Protein AF-V4ACD6-F1 (afdb_monomer)

pLDDT: mean 94.61, std 7.53, range [53.34, 98.62]

Secondary structure (DSSP, 8-state):
-PPPS-GGG-SHHHHHTT-TT--TTSSS-HHHHHHTTEEE-SSTT-EEETTT--EE-S--TT--HHHHHHHH-TT-TTT-

Foldseek 3Di:
DDDQQAPVLVDLVSQLVQCPPPDPVALDDSNQLSLLQWHDPPDARWIAHRGPGDIDDPDDNPDRNNVVCCVRCVPGPVND

Solvent-accessible surface area (backbone atoms only — not comparable to full-atom values): 4721 Å² total; per-residue (Å²): 132,86,74,50,65,33,65,88,40,70,46,51,68,53,15,44,68,41,39,80,82,64,62,85,86,49,64,68,46,59,62,55,34,13,71,50,41,25,29,44,71,84,50,96,71,30,30,32,27,24,49,69,52,53,70,49,61,84,77,56,74,84,58,53,51,53,61,53,42,45,72,76,44,70,82,25,80,83,76,107

Structure (mmCIF, N/CA/C/O backbone):
data_AF-V4ACD6-F1
#
_entry.id   AF-V4ACD6-F1
#
loop_
_atom_site.group_PDB
_atom_site.id
_atom_site.type_symbol
_atom_site.label_atom_id
_atom_site.label_alt_id
_atom_site.label_comp_id
_atom_site.label_asym_id
_atom_site.label_entity_id
_atom_site.label_seq_id
_atom_site.pdbx_PDB_ins_code
_atom_site.Cartn_x
_atom_site.Cartn_y
_atom_site.Cartn_z
_atom_site.occupancy
_atom_site.B_iso_or_equiv
_atom_site.auth_seq_id
_atom_site.auth_comp_id
_atom_site.auth_asym_id
_atom_site.auth_atom_id
_atom_site.pdbx_PDB_model_num
ATOM 1 N N . LEU A 1 1 ? 12.449 -0.768 -20.610 1.00 53.34 1 LEU A N 1
ATOM 2 C CA . LEU A 1 1 ? 12.216 -0.250 -19.243 1.00 53.34 1 LEU A CA 1
ATOM 3 C C . LEU A 1 1 ? 10.722 0.006 -19.126 1.00 53.34 1 LEU A C 1
ATOM 5 O O . LEU A 1 1 ? 10.242 0.945 -19.746 1.00 53.34 1 LEU A O 1
ATOM 9 N N . TYR A 1 2 ? 9.972 -0.897 -18.491 1.00 55.94 2 TYR A N 1
ATOM 10 C CA . TYR A 1 2 ? 8.514 -0.771 -18.418 1.00 55.94 2 TYR A CA 1
ATOM 11 C C . TYR A 1 2 ? 8.145 0.501 -17.637 1.00 55.94 2 TYR A C 1
ATOM 13 O O . TYR A 1 2 ? 8.655 0.686 -16.528 1.00 55.94 2 TYR A O 1
ATOM 21 N N . PRO A 1 3 ? 7.321 1.404 -18.195 1.00 75.62 3 PRO A N 1
ATOM 22 C CA . PRO A 1 3 ? 6.880 2.581 -17.465 1.00 75.62 3 PRO A CA 1
ATOM 23 C C . PRO A 1 3 ? 6.021 2.140 -16.276 1.00 75.62 3 PRO A C 1
ATOM 25 O O . PRO A 1 3 ? 5.154 1.280 -16.414 1.00 75.62 3 PRO A O 1
ATOM 28 N N . MET A 1 4 ? 6.273 2.725 -15.101 1.00 87.56 4 MET A N 1
ATOM 29 C CA . MET A 1 4 ? 5.378 2.587 -13.947 1.00 87.56 4 MET A CA 1
ATOM 30 C C . MET A 1 4 ? 3.959 2.969 -14.381 1.00 87.56 4 MET A C 1
ATOM 32 O O . MET A 1 4 ? 3.791 4.003 -15.027 1.00 87.56 4 MET A O 1
ATOM 36 N N . PHE A 1 5 ? 2.951 2.176 -14.011 1.00 95.62 5 PHE A N 1
ATOM 37 C CA . PHE A 1 5 ? 1.561 2.414 -14.427 1.00 95.62 5 PHE A CA 1
ATOM 38 C C . PHE A 1 5 ? 1.014 3.768 -13.938 1.00 95.62 5 PHE A C 1
ATOM 40 O O . PHE A 1 5 ? 0.254 4.426 -14.646 1.00 95.62 5 PHE A O 1
ATOM 47 N N . HIS A 1 6 ? 1.430 4.213 -12.748 1.00 96.31 6 HIS A N 1
ATOM 48 C CA . HIS A 1 6 ? 1.027 5.484 -12.144 1.00 96.31 6 HIS A CA 1
ATOM 49 C C . HIS A 1 6 ? 2.245 6.245 -11.582 1.00 96.31 6 HIS A C 1
ATOM 51 O O . HIS A 1 6 ? 2.474 6.260 -10.366 1.00 96.31 6 HIS A O 1
ATOM 57 N N . PRO A 1 7 ? 3.056 6.899 -12.434 1.00 95.75 7 PRO A N 1
ATOM 58 C CA . PRO A 1 7 ? 4.302 7.550 -12.016 1.00 95.75 7 PRO A CA 1
ATOM 59 C C . PRO A 1 7 ? 4.092 8.701 -11.016 1.00 95.75 7 PRO A C 1
ATOM 61 O O . PRO A 1 7 ? 4.939 8.940 -10.157 1.00 95.75 7 PRO A O 1
ATOM 64 N N . GLN A 1 8 ? 2.943 9.376 -11.061 1.00 97.00 8 GLN A N 1
ATOM 65 C CA . GLN A 1 8 ? 2.554 10.434 -10.123 1.00 97.00 8 GLN A CA 1
ATOM 66 C C . GLN A 1 8 ? 2.328 9.936 -8.683 1.00 97.00 8 GLN A C 1
ATOM 68 O O . GLN A 1 8 ? 2.294 10.736 -7.750 1.00 97.00 8 GLN A O 1
ATOM 73 N N . LEU A 1 9 ? 2.200 8.618 -8.492 1.00 97.56 9 LEU A N 1
ATOM 74 C CA . LEU A 1 9 ? 1.993 7.950 -7.202 1.00 97.56 9 LEU A CA 1
ATOM 75 C C . LEU A 1 9 ? 3.237 7.163 -6.749 1.00 97.56 9 LEU A C 1
ATOM 77 O O . LEU A 1 9 ? 3.159 6.294 -5.877 1.00 97.56 9 LEU A O 1
ATOM 81 N N . LYS A 1 10 ? 4.410 7.485 -7.317 1.00 96.12 10 LYS A N 1
ATOM 82 C CA . LYS A 1 10 ? 5.688 6.830 -6.998 1.00 96.12 10 LYS A CA 1
ATOM 83 C C . LYS A 1 10 ? 6.088 6.966 -5.528 1.00 96.12 10 LYS A C 1
ATOM 85 O O . LYS A 1 10 ? 6.696 6.052 -4.974 1.00 96.12 10 LYS A O 1
ATOM 90 N N . THR A 1 11 ? 5.755 8.081 -4.881 1.00 97.62 11 THR A N 1
ATOM 91 C CA . THR A 1 11 ? 6.122 8.313 -3.478 1.00 97.62 11 THR A CA 1
ATOM 92 C C . THR A 1 11 ? 5.061 7.769 -2.525 1.00 97.62 11 THR A C 1
ATOM 94 O O . THR A 1 11 ? 3.862 7.865 -2.791 1.00 97.62 11 THR A O 1
ATOM 97 N N . VAL A 1 12 ? 5.500 7.241 -1.378 1.00 98.12 12 VAL A N 1
ATOM 98 C CA . VAL A 1 12 ? 4.598 6.766 -0.311 1.00 98.12 12 VAL A CA 1
ATOM 99 C C . VAL A 1 12 ? 3.651 7.884 0.133 1.00 98.12 12 VAL A C 1
ATOM 101 O O . VAL A 1 12 ? 2.456 7.646 0.251 1.00 98.12 12 VAL A O 1
ATOM 104 N N . ASN A 1 13 ? 4.143 9.121 0.273 1.00 98.31 13 ASN A N 1
ATOM 105 C CA . ASN A 1 13 ? 3.315 10.270 0.660 1.00 98.31 13 ASN A CA 1
ATOM 106 C C . ASN A 1 13 ? 2.161 10.530 -0.319 1.00 98.31 13 ASN A C 1
ATOM 108 O O . ASN A 1 13 ? 1.034 10.752 0.114 1.00 98.31 13 ASN A O 1
ATOM 112 N N . LYS A 1 14 ? 2.403 10.440 -1.635 1.00 98.31 14 LYS A N 1
ATOM 113 C CA . LYS A 1 14 ? 1.334 10.601 -2.635 1.00 98.31 14 LYS A CA 1
ATOM 114 C C . LYS A 1 14 ? 0.296 9.488 -2.551 1.00 98.31 14 LYS A C 1
ATOM 116 O O . LYS A 1 14 ? -0.890 9.743 -2.738 1.00 98.31 14 LYS A O 1
ATOM 121 N N . ARG A 1 15 ? 0.725 8.265 -2.234 1.00 98.31 15 ARG A N 1
ATOM 122 C CA . ARG A 1 15 ? -0.197 7.150 -2.002 1.00 98.31 15 ARG A CA 1
ATO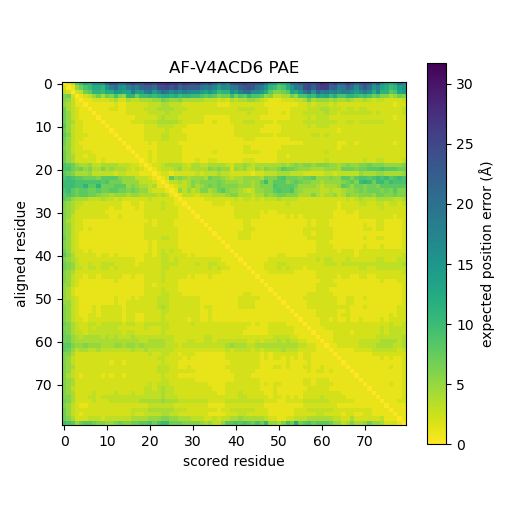M 123 C C . ARG A 1 15 ? -0.995 7.348 -0.721 1.00 98.31 15 ARG A C 1
ATOM 125 O O . ARG A 1 15 ? -2.214 7.268 -0.788 1.00 98.31 15 ARG A O 1
ATOM 132 N N . LEU A 1 16 ? -0.363 7.742 0.382 1.00 98.25 16 LEU A N 1
ATOM 133 C CA . LEU A 1 16 ? -1.036 8.074 1.643 1.00 98.25 16 LEU A CA 1
ATOM 134 C C . LEU A 1 16 ? -2.122 9.143 1.461 1.00 98.25 16 LEU A C 1
ATOM 136 O O . LEU A 1 16 ? -3.224 8.995 1.990 1.00 98.25 16 LEU A O 1
ATOM 140 N N . GLU A 1 17 ? -1.843 10.184 0.668 1.00 97.88 17 GLU A N 1
ATOM 141 C CA . GLU A 1 17 ? -2.797 11.252 0.331 1.00 97.88 17 GLU A CA 1
ATOM 142 C C . GLU A 1 17 ? -4.064 10.740 -0.381 1.00 97.88 17 GLU A C 1
ATOM 144 O O . GLU A 1 17 ? -5.093 11.416 -0.336 1.00 97.88 17 GLU A O 1
ATOM 149 N N . SER A 1 18 ? -4.029 9.561 -1.015 1.00 97.94 18 SER A N 1
ATOM 150 C CA . SER A 1 18 ? -5.209 8.959 -1.658 1.00 97.94 18 SER A CA 1
ATOM 151 C C . SER A 1 18 ? -6.185 8.314 -0.662 1.00 97.94 18 SER A C 1
ATOM 153 O O . SER A 1 18 ? -7.376 8.208 -0.946 1.00 97.94 18 SER A O 1
ATOM 155 N N . PHE A 1 19 ? -5.731 7.955 0.545 1.00 97.56 19 PHE A N 1
ATOM 156 C CA . PHE A 1 19 ? -6.525 7.250 1.564 1.00 97.56 19 PHE A CA 1
ATOM 157 C C . PHE A 1 19 ? -7.384 8.186 2.440 1.00 97.56 19 PHE A C 1
ATOM 159 O O . PHE A 1 19 ? -7.681 7.858 3.588 1.00 97.56 19 PHE A O 1
ATOM 166 N N . LYS A 1 20 ? -7.805 9.355 1.931 1.00 90.19 20 LYS A N 1
ATOM 167 C CA . LYS A 1 20 ? -8.569 10.360 2.709 1.00 90.19 20 LYS A CA 1
ATOM 168 C C . LYS A 1 20 ? -9.837 9.797 3.363 1.00 90.19 20 LYS A C 1
ATOM 170 O O . LYS A 1 20 ? -10.131 10.160 4.494 1.00 90.19 20 LYS A O 1
ATOM 175 N N . ASN A 1 21 ? -10.532 8.892 2.670 1.00 90.50 21 ASN A N 1
ATOM 176 C CA . ASN A 1 21 ? -11.790 8.281 3.117 1.00 90.50 21 ASN A CA 1
ATOM 177 C C . ASN A 1 21 ? -11.654 6.767 3.360 1.00 90.50 21 ASN A C 1
ATOM 179 O O . ASN A 1 21 ? -12.615 6.021 3.182 1.00 90.50 21 ASN A O 1
ATOM 183 N N . TRP A 1 22 ? -10.454 6.290 3.696 1.00 93.56 22 TRP A N 1
ATOM 184 C CA . TRP A 1 22 ? -10.255 4.883 4.039 1.00 93.56 22 TRP A CA 1
ATOM 185 C C . TRP A 1 22 ? -10.921 4.574 5.384 1.00 93.56 22 TRP A C 1
ATOM 187 O O . TRP A 1 22 ? -10.581 5.185 6.399 1.00 93.56 22 TRP A O 1
ATOM 197 N N . SER A 1 23 ? -11.901 3.667 5.377 1.00 89.19 23 SER A N 1
ATOM 198 C CA . SER A 1 23 ? -12.699 3.345 6.562 1.00 89.19 23 SER A CA 1
ATOM 199 C C . SER A 1 23 ? -11.850 2.683 7.645 1.00 89.19 23 SER A C 1
ATOM 201 O O . SER A 1 23 ? -11.084 1.765 7.365 1.00 89.19 23 SER A O 1
ATOM 203 N N . ILE A 1 24 ? -12.059 3.083 8.902 1.00 82.81 24 ILE A N 1
ATOM 204 C CA . ILE A 1 24 ? -11.449 2.442 10.082 1.00 82.81 24 ILE A CA 1
ATOM 205 C C . ILE A 1 24 ? -11.896 0.986 10.281 1.00 82.81 24 ILE A C 1
ATOM 207 O O . ILE A 1 24 ? -11.312 0.268 11.083 1.00 82.81 24 ILE A O 1
ATOM 211 N N . GLN A 1 25 ? -12.954 0.554 9.587 1.00 85.25 25 GLN A N 1
ATOM 212 C CA . GLN A 1 25 ? -13.426 -0.831 9.625 1.00 85.25 25 GLN A CA 1
ATOM 213 C C . GLN A 1 25 ? -12.490 -1.779 8.861 1.00 85.25 25 GLN A C 1
ATOM 215 O O . GLN A 1 25 ? -12.497 -2.984 9.117 1.00 85.25 25 GLN A O 1
ATOM 220 N N . PHE A 1 26 ? -11.682 -1.251 7.936 1.00 87.38 26 PHE A N 1
ATOM 221 C CA . PHE A 1 26 ? -10.661 -2.026 7.245 1.00 87.38 26 PHE A CA 1
ATOM 222 C C . PHE A 1 26 ? -9.453 -2.213 8.162 1.00 87.38 26 PHE A C 1
ATOM 224 O O . PHE A 1 26 ? -8.926 -1.247 8.711 1.00 87.38 26 PHE A O 1
ATOM 231 N N . GLN A 1 27 ? -9.017 -3.462 8.327 1.00 90.50 27 GLN A N 1
ATOM 232 C C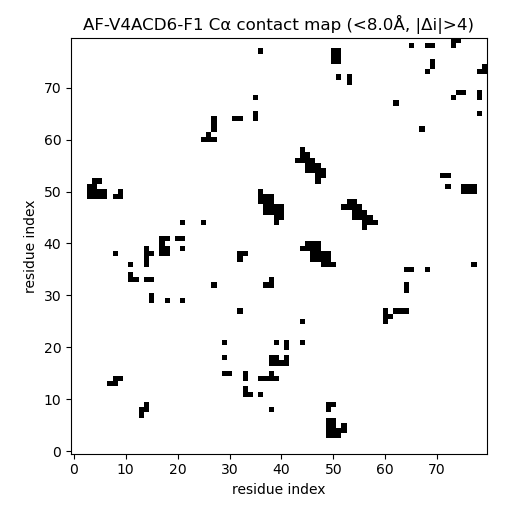A . GLN A 1 27 ? -7.915 -3.788 9.236 1.00 90.50 27 GLN A CA 1
ATOM 233 C C . GLN A 1 27 ? -6.558 -3.348 8.691 1.00 90.50 27 GLN A C 1
ATOM 235 O O . GLN A 1 27 ? -5.682 -2.945 9.454 1.00 90.50 27 GLN A O 1
ATOM 240 N N . GLN A 1 28 ? -6.377 -3.380 7.372 1.00 95.12 28 GLN A N 1
ATOM 241 C CA . GLN A 1 28 ? -5.172 -2.846 6.759 1.00 95.12 28 GLN A CA 1
ATOM 242 C C . GLN A 1 28 ? -5.171 -1.324 6.883 1.00 95.12 28 GLN A C 1
ATOM 244 O O . GLN A 1 28 ? -6.081 -0.629 6.420 1.00 95.12 28 GLN A O 1
ATOM 249 N N . THR A 1 29 ? -4.120 -0.793 7.498 1.00 95.62 29 THR A N 1
ATOM 250 C CA . THR A 1 29 ? -3.954 0.651 7.639 1.00 95.62 29 THR A CA 1
ATOM 251 C C . THR A 1 29 ? -3.564 1.278 6.303 1.00 95.62 29 THR A C 1
ATOM 253 O O . THR A 1 29 ? -2.883 0.673 5.471 1.00 95.62 29 THR A O 1
ATOM 256 N N . LYS A 1 30 ? -3.919 2.555 6.117 1.00 96.75 30 LYS A N 1
ATOM 257 C CA . LYS A 1 30 ? -3.464 3.345 4.961 1.00 96.75 30 LYS A CA 1
ATOM 258 C C . LYS A 1 30 ? -1.939 3.338 4.795 1.00 96.75 30 LYS A C 1
ATOM 260 O O . LYS A 1 30 ? -1.454 3.398 3.668 1.00 96.75 30 LYS A O 1
ATOM 265 N N . THR A 1 31 ? -1.199 3.268 5.906 1.00 97.12 31 THR A N 1
ATOM 266 C CA . THR A 1 31 ? 0.267 3.229 5.921 1.00 97.12 31 THR A CA 1
ATOM 267 C C . THR A 1 31 ? 0.780 1.919 5.349 1.00 97.12 31 THR A C 1
ATOM 269 O O . THR A 1 31 ? 1.497 1.965 4.356 1.00 97.12 31 THR A O 1
ATOM 272 N N . GLN A 1 32 ? 0.320 0.777 5.870 1.00 97.31 32 GLN A N 1
ATOM 273 C CA . GLN A 1 32 ? 0.701 -0.548 5.360 1.00 97.31 32 GLN A CA 1
ATOM 274 C C . GLN A 1 32 ? 0.395 -0.692 3.864 1.00 97.31 32 GLN A C 1
ATOM 276 O O . GLN A 1 32 ? 1.253 -1.104 3.086 1.00 97.31 32 GLN A O 1
ATOM 281 N N . MET A 1 33 ? -0.798 -0.267 3.440 1.00 98.06 33 MET A N 1
ATOM 282 C CA . MET A 1 33 ? -1.189 -0.285 2.029 1.00 98.06 33 MET A CA 1
ATOM 283 C C . MET A 1 33 ? -0.268 0.593 1.171 1.00 98.06 33 MET A C 1
ATOM 285 O O . MET A 1 33 ? 0.230 0.164 0.129 1.00 98.06 33 MET A O 1
ATOM 289 N N . SER A 1 34 ? -0.010 1.826 1.617 1.00 98.25 34 SER A N 1
ATOM 290 C CA . SER A 1 34 ? 0.846 2.765 0.888 1.00 98.25 34 SER A CA 1
ATOM 291 C C . SER A 1 34 ? 2.284 2.270 0.796 1.00 98.25 34 SER A C 1
ATOM 293 O O . SER A 1 34 ? 2.901 2.397 -0.261 1.00 98.25 34 SER A O 1
ATOM 295 N N . GLU A 1 35 ? 2.826 1.690 1.861 1.00 98.12 35 GLU A N 1
ATOM 296 C CA . GLU A 1 35 ? 4.167 1.105 1.879 1.00 98.12 35 GLU A CA 1
ATOM 297 C C . GLU A 1 35 ? 4.264 -0.073 0.909 1.00 98.12 35 GLU A C 1
ATOM 299 O O . GLU A 1 35 ? 5.170 -0.067 0.082 1.00 98.12 35 GLU A O 1
ATOM 304 N N . ALA A 1 36 ? 3.257 -0.953 0.871 1.00 98.31 36 ALA A N 1
ATOM 305 C CA . ALA A 1 36 ? 3.147 -2.059 -0.087 1.00 98.31 36 ALA A CA 1
ATOM 306 C C . ALA A 1 36 ? 2.881 -1.622 -1.545 1.00 98.31 36 ALA A C 1
ATOM 308 O O . ALA A 1 36 ? 2.644 -2.451 -2.421 1.00 98.31 36 ALA A O 1
ATOM 309 N N . GLY A 1 37 ? 2.935 -0.322 -1.847 1.00 98.25 37 GLY A N 1
ATOM 310 C CA . GLY A 1 37 ? 2.843 0.204 -3.210 1.00 98.25 37 GLY A CA 1
ATOM 311 C C . GLY A 1 37 ? 1.421 0.524 -3.668 1.00 98.25 37 GLY A C 1
ATOM 312 O O . GLY A 1 37 ? 1.231 0.900 -4.828 1.00 98.25 37 GLY A O 1
ATOM 313 N N . PHE A 1 38 ? 0.428 0.422 -2.788 1.00 98.62 38 PHE A N 1
ATOM 314 C CA . PHE A 1 38 ? -0.970 0.648 -3.129 1.00 98.62 38 PHE A CA 1
ATOM 315 C C . PHE A 1 38 ? -1.420 2.090 -2.907 1.00 98.62 38 PHE A C 1
ATOM 317 O O . PHE A 1 38 ? -1.023 2.742 -1.947 1.00 98.62 38 PHE A O 1
ATOM 324 N N . PHE A 1 39 ? -2.293 2.584 -3.780 1.00 98.56 39 PHE A N 1
ATOM 325 C CA . PHE A 1 39 ? -3.094 3.785 -3.557 1.00 98.56 39 PHE A CA 1
ATOM 326 C C . PHE A 1 39 ? -4.580 3.427 -3.571 1.00 98.56 39 PHE A C 1
ATOM 328 O O . PHE A 1 39 ? -4.999 2.472 -4.231 1.00 98.56 39 PHE A O 1
ATOM 335 N N . TYR A 1 40 ? -5.382 4.192 -2.842 1.00 98.38 40 TYR A N 1
ATOM 336 C CA . TYR A 1 40 ? -6.813 3.972 -2.737 1.00 98.38 40 TYR A CA 1
ATOM 337 C C . TYR A 1 40 ? -7.564 4.572 -3.922 1.00 98.38 40 TYR A C 1
ATOM 339 O O . TYR A 1 40 ? -7.277 5.680 -4.374 1.00 98.38 40 TYR A O 1
ATOM 347 N N . THR A 1 41 ? -8.564 3.839 -4.406 1.00 97.12 41 THR A N 1
ATOM 348 C CA . THR A 1 41 ? -9.410 4.271 -5.526 1.00 97.12 41 THR A CA 1
ATOM 349 C C . THR A 1 41 ? -10.591 5.147 -5.103 1.00 97.12 41 THR A C 1
ATOM 351 O O . THR A 1 41 ? -11.255 5.719 -5.963 1.00 97.12 41 THR A O 1
ATOM 354 N N . GLY A 1 42 ? -10.874 5.252 -3.800 1.00 96.12 42 GLY A N 1
ATOM 355 C CA . GLY A 1 42 ? -12.074 5.922 -3.288 1.00 96.12 42 GLY A CA 1
ATOM 356 C C . GLY A 1 42 ? -13.325 5.037 -3.263 1.00 96.12 42 GLY A C 1
ATOM 357 O O . GLY A 1 42 ? -14.379 5.509 -2.844 1.00 96.12 42 GLY A O 1
ATOM 358 N N . VAL A 1 43 ? -13.221 3.773 -3.692 1.00 95.31 43 VAL A N 1
ATOM 359 C CA . VAL A 1 43 ? -14.341 2.828 -3.781 1.00 95.31 43 VAL A CA 1
ATOM 360 C C . VAL A 1 43 ? -14.081 1.613 -2.891 1.00 95.31 43 VAL A C 1
ATOM 362 O O . VAL A 1 43 ? -13.125 0.874 -3.123 1.00 95.31 43 VAL A O 1
ATOM 365 N N . ALA A 1 44 ? -14.975 1.373 -1.926 1.00 94.62 44 ALA A N 1
ATOM 366 C CA . ALA A 1 44 ? -14.933 0.230 -1.007 1.00 94.62 44 ALA A CA 1
ATOM 367 C C . ALA A 1 44 ? -13.543 0.038 -0.361 1.00 94.62 44 ALA A C 1
ATOM 369 O O . ALA A 1 44 ? -13.014 0.962 0.242 1.00 94.62 44 ALA A O 1
ATOM 370 N N . ASP A 1 45 ? -12.946 -1.143 -0.476 1.00 95.88 45 ASP A N 1
ATOM 371 C CA . ASP A 1 45 ? -11.579 -1.443 -0.037 1.00 95.88 45 ASP A CA 1
ATOM 372 C C . ASP A 1 45 ? -10.607 -1.582 -1.222 1.00 95.88 45 ASP A C 1
ATOM 374 O O . ASP A 1 45 ? -9.504 -2.120 -1.094 1.00 95.88 45 ASP A O 1
ATOM 378 N N . LYS A 1 46 ? -11.011 -1.113 -2.408 1.00 97.56 46 LYS A N 1
ATOM 379 C CA . LYS A 1 46 ? -10.250 -1.326 -3.634 1.00 97.56 46 LYS A CA 1
ATOM 380 C C . LYS A 1 46 ? -9.027 -0.421 -3.689 1.00 97.56 46 LYS A C 1
ATOM 382 O O . LYS A 1 46 ? -9.142 0.811 -3.721 1.00 97.56 46 LYS A O 1
ATOM 387 N N . VAL A 1 47 ? -7.868 -1.043 -3.856 1.00 98.38 47 VAL A N 1
ATOM 388 C CA . VAL A 1 47 ? -6.579 -0.371 -4.029 1.00 98.38 47 VAL A CA 1
ATOM 389 C C . VAL A 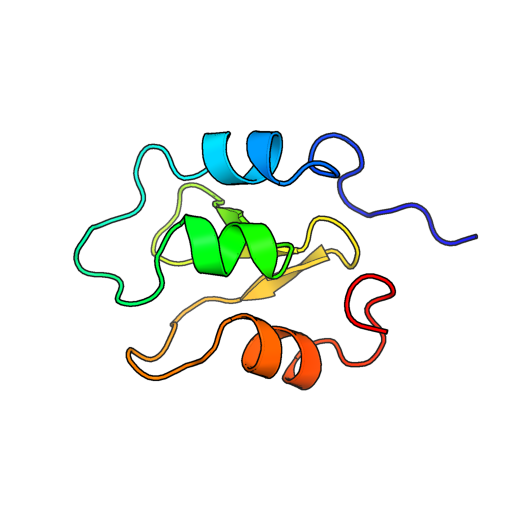1 47 ? -5.878 -0.808 -5.316 1.00 98.38 47 VAL A C 1
ATOM 391 O O . VAL A 1 47 ? -6.180 -1.868 -5.866 1.00 98.38 47 VAL A O 1
ATOM 394 N N . ILE A 1 48 ? -4.960 0.019 -5.822 1.00 98.56 48 ILE A N 1
ATOM 395 C CA . ILE A 1 48 ? -4.194 -0.244 -7.050 1.00 98.56 48 ILE A CA 1
ATOM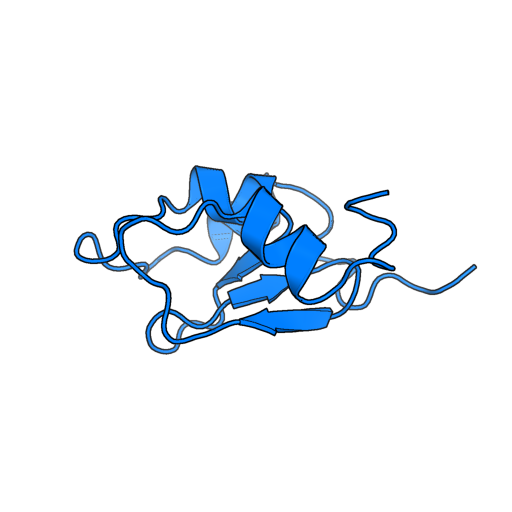 396 C C . ILE A 1 48 ? -2.705 -0.013 -6.796 1.00 98.56 48 ILE A C 1
ATOM 398 O O . ILE A 1 48 ? -2.330 0.959 -6.142 1.00 98.56 48 ILE A O 1
ATOM 402 N N . CYS A 1 49 ? -1.842 -0.894 -7.301 1.00 98.50 49 CYS A N 1
ATOM 403 C CA . CYS A 1 49 ? -0.401 -0.680 -7.237 1.00 98.50 49 CYS A CA 1
ATOM 4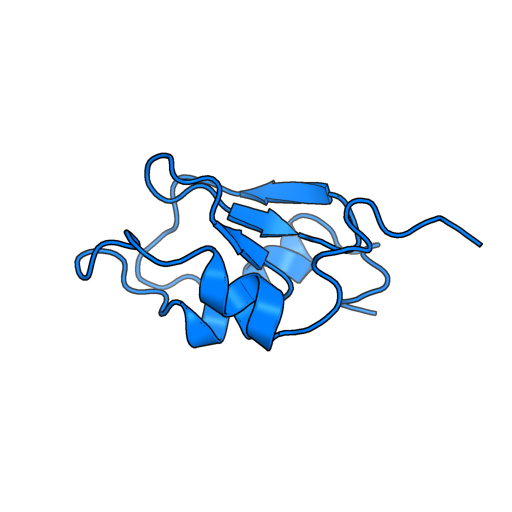04 C C . CYS A 1 49 ? 0.033 0.414 -8.221 1.00 98.50 49 CYS A C 1
ATOM 406 O O . CYS A 1 49 ? -0.259 0.338 -9.415 1.00 98.50 49 CYS A O 1
ATOM 408 N N . PHE A 1 50 ? 0.817 1.391 -7.760 1.00 98.25 50 PHE A N 1
ATOM 409 C CA . PHE A 1 50 ? 1.343 2.438 -8.644 1.00 98.25 50 PHE A CA 1
ATOM 410 C C . PHE A 1 50 ? 2.323 1.905 -9.708 1.00 98.25 50 PHE A C 1
ATOM 412 O O . PHE A 1 50 ? 2.472 2.503 -10.772 1.00 98.25 50 PHE A O 1
ATOM 419 N N . CYS A 1 51 ? 3.033 0.815 -9.400 1.00 97.31 51 CYS A N 1
ATOM 420 C CA . CYS A 1 51 ? 4.108 0.284 -10.229 1.00 97.31 51 CYS A CA 1
ATOM 421 C C . CYS A 1 51 ? 3.570 -0.651 -11.310 1.00 97.31 51 CYS A C 1
ATOM 423 O O . CYS A 1 51 ? 3.765 -0.356 -12.484 1.00 97.31 51 CYS A O 1
ATOM 425 N N . CYS A 1 52 ? 2.877 -1.728 -10.925 1.00 97.25 52 CYS A N 1
ATOM 426 C CA . CYS A 1 52 ? 2.399 -2.765 -11.847 1.00 97.25 52 CYS A CA 1
ATOM 427 C C . CYS A 1 52 ? 0.919 -2.640 -12.238 1.00 97.25 52 CYS A C 1
ATOM 429 O O . CYS A 1 52 ? 0.448 -3.417 -13.061 1.00 97.25 52 CYS A O 1
ATOM 431 N N . GLY A 1 53 ? 0.166 -1.714 -11.634 1.00 97.44 53 GLY A N 1
ATOM 432 C CA . GLY A 1 53 ? -1.250 -1.504 -11.948 1.00 97.44 53 GLY A CA 1
ATOM 433 C C . GLY A 1 53 ? -2.205 -2.586 -11.430 1.00 97.44 53 GLY A C 1
ATOM 434 O O . GLY A 1 53 ? -3.402 -2.499 -11.703 1.00 97.44 53 GLY A O 1
ATOM 435 N N . VAL A 1 54 ? -1.728 -3.588 -10.675 1.00 98.00 54 VAL A N 1
ATOM 436 C CA . VAL A 1 54 ? -2.608 -4.620 -10.104 1.00 98.00 54 VAL A CA 1
ATOM 437 C C . VAL A 1 54 ? -3.644 -3.985 -9.177 1.00 98.00 54 VAL A C 1
ATOM 439 O O . VAL A 1 54 ? -3.300 -3.148 -8.341 1.00 98.00 54 VAL A O 1
ATOM 442 N N . ALA A 1 55 ? -4.907 -4.380 -9.332 1.00 98.31 55 ALA A N 1
ATOM 443 C CA . ALA A 1 55 ? -6.015 -3.929 -8.501 1.00 98.31 55 ALA A CA 1
ATOM 444 C C . ALA A 1 55 ? -6.470 -5.056 -7.568 1.00 98.31 55 ALA A C 1
ATOM 446 O O . ALA A 1 55 ? -6.705 -6.173 -8.026 1.00 98.31 55 ALA A O 1
ATOM 447 N N . ILE A 1 56 ? -6.629 -4.753 -6.280 1.00 98.12 56 ILE A N 1
ATOM 448 C CA . ILE A 1 56 ? -7.046 -5.716 -5.253 1.00 98.12 56 ILE A CA 1
ATOM 449 C C . ILE A 1 56 ? -8.228 -5.131 -4.477 1.00 98.12 56 ILE A C 1
ATOM 451 O O . ILE A 1 56 ? -8.233 -3.944 -4.152 1.00 98.12 56 ILE A O 1
ATOM 455 N N . LEU A 1 57 ? -9.230 -5.967 -4.216 1.00 96.31 57 LEU A N 1
ATOM 456 C CA . LEU A 1 57 ? -10.475 -5.670 -3.503 1.00 96.31 57 LEU A CA 1
ATOM 457 C C . LEU A 1 57 ? -10.899 -6.891 -2.674 1.00 96.31 57 LEU A C 1
ATOM 459 O O . LEU A 1 57 ? -10.388 -7.988 -2.913 1.00 96.31 57 LEU A O 1
ATOM 463 N N . ASN A 1 58 ? -11.872 -6.718 -1.778 1.00 95.50 58 ASN A N 1
ATOM 464 C CA . ASN A 1 58 ? -12.349 -7.747 -0.843 1.00 95.50 58 ASN A CA 1
ATOM 465 C C . ASN A 1 58 ? -11.227 -8.263 0.079 1.00 95.50 58 ASN A C 1
ATOM 467 O O . ASN A 1 58 ? -10.993 -9.470 0.207 1.00 95.50 58 ASN A O 1
ATOM 471 N N . TRP A 1 59 ? -10.511 -7.330 0.701 1.00 95.62 59 TRP A N 1
ATOM 472 C CA . TRP A 1 59 ? -9.422 -7.588 1.628 1.00 95.62 59 TRP A CA 1
ATOM 473 C C . TRP A 1 59 ? -9.905 -8.378 2.837 1.00 95.62 59 TRP A C 1
ATOM 475 O O . TRP A 1 59 ? -10.869 -8.025 3.520 1.00 95.62 59 TRP A O 1
ATOM 485 N N . LYS A 1 60 ? -9.188 -9.463 3.130 1.00 94.62 60 LYS A N 1
ATOM 486 C CA . LYS A 1 60 ? -9.409 -10.218 4.360 1.00 94.62 60 LYS A CA 1
ATOM 487 C C . LYS A 1 60 ? -8.800 -9.450 5.536 1.00 94.62 60 LYS A C 1
ATOM 489 O O . LYS A 1 60 ? -7.676 -8.968 5.405 1.00 94.62 60 LYS A O 1
ATOM 494 N N . PRO A 1 61 ? -9.455 -9.422 6.710 1.00 92.50 61 PRO A N 1
ATOM 495 C CA . PRO A 1 61 ? -8.933 -8.772 7.914 1.00 92.50 61 PRO A CA 1
ATOM 496 C C . PRO A 1 61 ? -7.489 -9.146 8.280 1.00 92.50 61 PRO A C 1
ATOM 498 O O . PRO A 1 61 ? -6.752 -8.319 8.797 1.00 92.50 61 PRO A O 1
ATOM 501 N N . THR A 1 62 ? -7.078 -10.383 7.995 1.00 93.50 62 THR A N 1
ATOM 502 C CA . THR A 1 62 ? -5.756 -10.922 8.343 1.00 93.50 62 THR A CA 1
ATOM 503 C C . THR A 1 62 ? -4.736 -10.854 7.206 1.00 93.50 62 THR A C 1
ATOM 505 O O . THR A 1 62 ? -3.630 -11.353 7.374 1.00 93.50 62 THR A O 1
ATOM 508 N N . ALA A 1 63 ? -5.102 -10.333 6.030 1.00 95.12 63 ALA A N 1
ATOM 509 C CA . ALA A 1 63 ? -4.196 -10.297 4.886 1.00 95.12 63 ALA A CA 1
ATOM 510 C C . ALA A 1 63 ? -3.091 -9.254 5.096 1.00 95.12 63 ALA A C 1
ATOM 512 O O . ALA A 1 63 ? -3.382 -8.085 5.368 1.00 95.12 63 ALA A O 1
ATOM 513 N N . ASP A 1 64 ? -1.837 -9.660 4.919 1.00 97.06 64 ASP A N 1
ATOM 514 C CA . ASP A 1 64 ? -0.720 -8.727 4.840 1.00 97.06 64 ASP A CA 1
ATOM 515 C C . ASP A 1 64 ? -0.674 -8.061 3.454 1.00 97.06 64 ASP A C 1
ATOM 517 O O . ASP A 1 64 ? -0.917 -8.691 2.421 1.00 97.06 64 ASP A 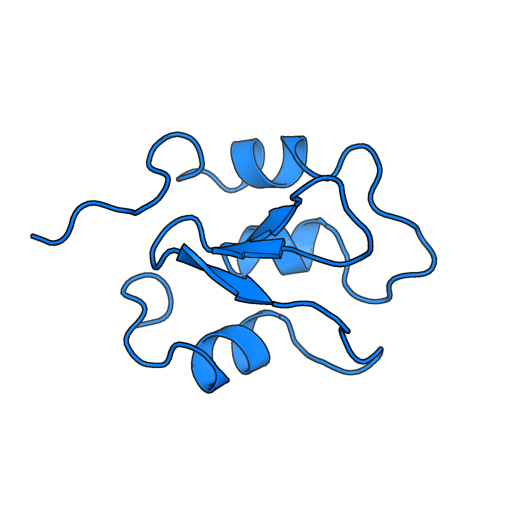O 1
ATOM 521 N N . SER A 1 65 ? -0.401 -6.754 3.425 1.00 97.44 65 SER A N 1
ATOM 522 C CA . SER A 1 65 ? -0.437 -5.975 2.180 1.00 97.44 65 SER A CA 1
ATOM 523 C C . SER A 1 65 ? 0.701 -6.344 1.226 1.00 97.44 65 SER A C 1
ATOM 525 O O . SER A 1 65 ? 0.487 -6.373 0.014 1.00 97.44 65 SER A O 1
ATOM 527 N N . TRP A 1 66 ? 1.890 -6.649 1.750 1.00 98.12 66 TRP A N 1
ATOM 528 C CA . TRP A 1 66 ? 3.046 -7.042 0.946 1.00 98.12 66 TRP A CA 1
ATOM 529 C C . TRP A 1 66 ? 2.896 -8.461 0.418 1.00 98.12 66 TRP A C 1
ATOM 531 O O . TRP A 1 66 ? 3.055 -8.679 -0.783 1.00 98.12 66 TRP A O 1
ATOM 541 N N . GLU A 1 67 ? 2.528 -9.406 1.285 1.00 98.00 67 GLU A N 1
ATOM 542 C CA . GLU A 1 67 ? 2.322 -10.803 0.893 1.00 98.00 67 GLU A CA 1
ATOM 543 C C . GLU A 1 67 ? 1.236 -10.920 -0.175 1.00 98.00 67 GLU A C 1
ATOM 545 O O . GLU A 1 67 ? 1.436 -11.573 -1.201 1.00 98.00 67 GLU A O 1
ATOM 550 N N . GLN A 1 68 ? 0.107 -10.228 0.010 1.00 97.88 68 GLN A N 1
ATOM 551 C CA . GLN A 1 68 ? -0.978 -10.246 -0.965 1.00 97.88 68 GLN A CA 1
ATOM 552 C C . GLN A 1 68 ? -0.544 -9.629 -2.303 1.00 97.88 68 GLN A C 1
ATOM 554 O O . GLN A 1 68 ? -0.929 -10.123 -3.363 1.00 97.88 68 GLN A O 1
ATOM 559 N N . HIS A 1 69 ? 0.276 -8.574 -2.286 1.00 98.12 69 HIS A N 1
ATOM 560 C CA . HIS A 1 69 ? 0.817 -7.991 -3.513 1.00 98.12 69 HIS A CA 1
ATOM 561 C C . HIS A 1 69 ? 1.749 -8.973 -4.233 1.00 98.12 69 HIS A C 1
ATOM 563 O O . HIS A 1 69 ? 1.557 -9.225 -5.424 1.00 98.12 69 HIS A O 1
ATOM 569 N N . ALA A 1 70 ? 2.704 -9.567 -3.513 1.00 98.06 70 ALA A N 1
ATOM 570 C CA . ALA A 1 70 ? 3.627 -10.559 -4.057 1.00 98.06 70 ALA A CA 1
ATOM 571 C C . ALA A 1 70 ? 2.887 -11.778 -4.629 1.00 98.06 70 ALA A C 1
ATOM 573 O O . ALA A 1 70 ? 3.241 -12.271 -5.697 1.00 98.06 70 ALA A O 1
ATOM 574 N N . LEU A 1 71 ? 1.819 -12.221 -3.959 1.00 97.88 71 LEU A N 1
ATOM 575 C CA . LEU A 1 71 ? 0.996 -13.344 -4.397 1.00 97.88 71 LEU A CA 1
ATOM 576 C C . LEU A 1 71 ? 0.237 -13.043 -5.697 1.00 97.88 71 LEU A C 1
ATOM 578 O O . LEU A 1 71 ? 0.201 -13.879 -6.597 1.00 97.88 71 LEU A O 1
ATOM 582 N N . VAL A 1 72 ? -0.396 -11.868 -5.797 1.00 97.88 72 VAL A N 1
ATOM 583 C CA . VAL A 1 72 ? -1.270 -11.530 -6.937 1.00 97.88 72 VAL A CA 1
ATOM 584 C C . VAL A 1 72 ? -0.470 -11.012 -8.139 1.00 97.88 72 VAL A C 1
ATOM 586 O O . VAL A 1 72 ? -0.868 -11.23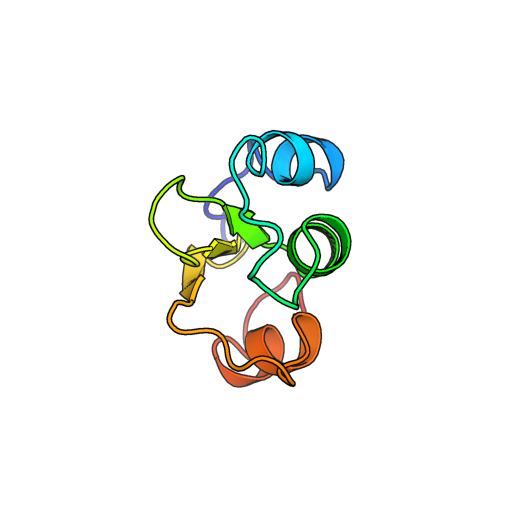3 -9.281 1.00 97.88 72 VAL A O 1
ATOM 589 N N . SER A 1 73 ? 0.656 -10.333 -7.910 1.00 97.25 73 SER A N 1
ATOM 590 C CA . SER A 1 73 ? 1.516 -9.777 -8.962 1.00 97.25 73 SER A CA 1
ATOM 591 C C . SER A 1 73 ? 2.998 -10.065 -8.674 1.00 97.25 73 SER A C 1
ATOM 593 O O . SER A 1 73 ? 3.769 -9.146 -8.387 1.00 97.25 73 SER A O 1
ATOM 595 N N . PRO A 1 74 ? 3.437 -11.336 -8.780 1.00 96.56 74 PRO A N 1
ATOM 596 C CA . PRO A 1 74 ? 4.802 -11.755 -8.433 1.00 96.56 74 PRO A CA 1
ATOM 597 C C . PRO A 1 74 ? 5.889 -11.162 -9.342 1.00 96.56 74 PRO A C 1
ATOM 599 O O . PRO A 1 74 ? 7.070 -11.239 -9.029 1.00 96.56 74 PRO A O 1
ATOM 602 N N . GLN A 1 75 ? 5.506 -10.572 -10.478 1.00 95.38 75 GLN A N 1
ATOM 603 C CA . GLN A 1 75 ? 6.421 -9.918 -11.422 1.00 95.38 75 GLN A CA 1
ATOM 604 C C . GLN A 1 75 ? 6.454 -8.389 -11.251 1.00 95.38 75 GLN A C 1
ATOM 606 O O . GLN A 1 75 ? 7.027 -7.676 -12.076 1.00 95.38 75 GLN A O 1
ATOM 611 N N . CYS A 1 76 ? 5.812 -7.855 -10.209 1.00 96.62 76 CYS A N 1
ATOM 612 C CA . CYS A 1 76 ? 5.838 -6.429 -9.921 1.00 96.62 76 CYS A CA 1
ATOM 613 C C . CYS A 1 76 ? 7.261 -5.977 -9.560 1.00 96.62 76 CYS A C 1
AT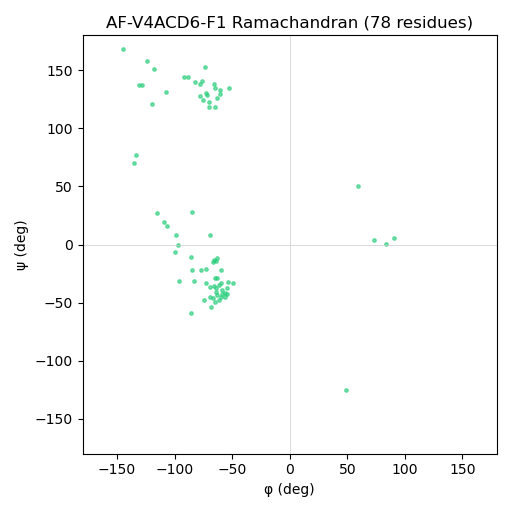OM 615 O O . CYS A 1 76 ? 7.799 -6.374 -8.532 1.00 96.62 76 CYS A O 1
ATOM 617 N N . LEU A 1 77 ? 7.835 -5.065 -10.351 1.00 94.56 77 LEU A N 1
ATOM 618 C CA . LEU A 1 77 ? 9.179 -4.507 -10.123 1.00 94.56 77 LEU A CA 1
ATOM 619 C C . LEU A 1 77 ? 9.328 -3.709 -8.816 1.00 94.56 77 LEU A C 1
ATOM 621 O O . LEU A 1 77 ? 10.434 -3.325 -8.471 1.00 94.56 77 LEU A O 1
ATOM 625 N N . PHE A 1 78 ? 8.228 -3.378 -8.135 1.00 95.62 78 PHE A N 1
ATOM 626 C CA . PHE A 1 78 ? 8.277 -2.754 -6.810 1.00 95.62 78 PHE A CA 1
ATOM 627 C C . PHE A 1 78 ? 8.421 -3.783 -5.678 1.00 95.62 78 PHE A C 1
ATOM 629 O O . PHE A 1 78 ? 8.824 -3.417 -4.580 1.00 95.62 78 PHE A O 1
ATOM 636 N N . ILE A 1 79 ? 8.045 -5.037 -5.937 1.00 94.00 79 ILE A N 1
ATOM 637 C CA . ILE A 1 79 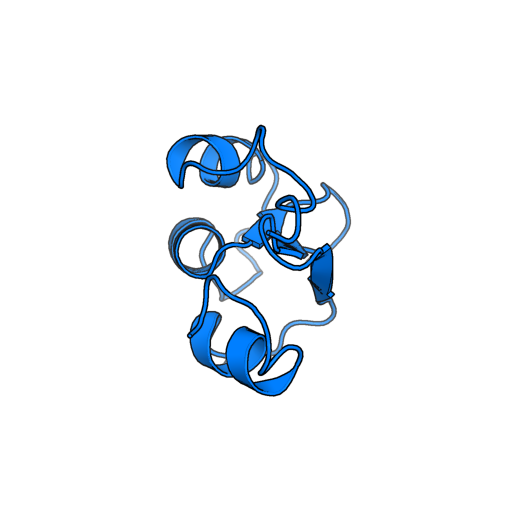? 8.101 -6.140 -4.970 1.00 94.00 79 ILE A CA 1
ATOM 638 C C . ILE A 1 79 ? 9.383 -6.967 -5.131 1.00 94.00 79 ILE A C 1
ATOM 640 O O . ILE A 1 79 ? 9.868 -7.505 -4.139 1.00 94.00 79 ILE A O 1
ATOM 644 N N . LEU A 1 80 ? 9.909 -7.068 -6.358 1.00 87.75 80 LEU A N 1
ATOM 645 C CA . LEU A 1 80 ? 11.220 -7.656 -6.665 1.00 87.75 80 LEU A CA 1
ATOM 646 C C . LEU A 1 80 ? 12.367 -6.786 -6.137 1.00 87.75 80 LEU A C 1
ATOM 648 O O . LEU A 1 80 ? 13.340 -7.378 -5.623 1.00 87.75 80 LEU A O 1
#

InterPro domains:
  IPR001370 BIR repeat [PF00653] (15-79)
  IPR001370 BIR repeat [PS01282] (12-79)
  IPR001370 BIR repeat [PS50143] (15-80)
  IPR001370 BIR repeat [SM00238] (10-80)
  IPR001370 BIR repeat [cd00022] (14-80)
  IPR050784 Inhibitor of Apoptosis [PTHR10044] (6-80)

Nearest PDB structures (foldseek):
  1q4q-assembly6_D  TM=9.834E-01  e=9.575E-10  Drosophila melanogaster
  1q4q-assembly8_G  TM=9.862E-01  e=1.261E-09  Drosophila melanogaster
  1i3o-assembly1_E  TM=9.858E-01  e=1.026E-09  Homo sapiens
  6exw-assembly2_C  TM=9.770E-01  e=1.502E-08  Homo sapiens
  7trm-assembly1_A  TM=9.869E-01  e=3.429E-08  Homo sapiens

Radius of gyration: 11.54 Å; Cα contacts (8 Å, |Δi|>4): 118; chains: 1; bounding box: 27×25×29 Å

Mean predicted aligned error: 2.93 Å

Sequence (80 aa):
LYPMFHPQLKTVNKRLESFKNWSIQFQQTKTQMSEAGFFYTGVADKVICFCCGVAILNWKPTADSWEQHALVSPQCLFIL

Organism: Lottia gigantea (NCBI:txid225164)